Protein AF-A0A6I5NG01-F1 (afdb_monomer)

Sequence (160 aa):
MSFSQPYQAMIKQYRLVLTALRTPKLREQFIGLLSGSTEHAEGPWKELPWLSDGAVDDAAITANLELLKTLLGPYAVIAADTVKEMPANSDEREQLLRDICRRVFTAMPQSRDWLTEEELNSRLAMLVDDVATVRRYSVDLGLLRRSDDASRYQLGSSLS

Structure (mmCIF, N/CA/C/O backbone):
data_AF-A0A6I5NG01-F1
#
_entry.id   AF-A0A6I5NG01-F1
#
loop_
_atom_site.group_PDB
_atom_site.id
_atom_site.type_symbol
_atom_site.label_atom_id
_atom_site.label_alt_id
_atom_site.label_comp_id
_atom_site.label_asym_id
_atom_site.label_entity_id
_atom_site.label_seq_id
_atom_site.pdbx_PDB_ins_code
_atom_site.Cartn_x
_atom_site.Cartn_y
_atom_site.Cartn_z
_atom_site.occupancy
_atom_site.B_iso_or_equiv
_atom_site.auth_seq_id
_atom_site.auth_comp_id
_atom_site.auth_asym_id
_atom_site.auth_atom_id
_atom_site.pdbx_PDB_model_num
ATOM 1 N N . MET A 1 1 ? -4.246 -0.959 -2.278 1.00 54.53 1 MET A N 1
ATOM 2 C CA . MET A 1 1 ? -3.454 0.213 -1.846 1.00 54.53 1 MET A CA 1
ATOM 3 C C . MET A 1 1 ? -2.841 0.861 -3.068 1.00 54.53 1 MET A C 1
ATOM 5 O O . MET A 1 1 ? -2.255 0.162 -3.888 1.00 54.53 1 MET A O 1
ATOM 9 N N . SER A 1 2 ? -3.026 2.168 -3.199 1.00 65.44 2 SER A N 1
ATOM 10 C CA . SER A 1 2 ? -2.295 2.997 -4.152 1.00 65.44 2 SER A CA 1
ATOM 11 C C . SER A 1 2 ? -1.036 3.489 -3.442 1.00 65.44 2 SER A C 1
ATOM 13 O O . SER A 1 2 ? -1.104 3.844 -2.272 1.00 65.44 2 SER A O 1
ATOM 15 N N . PHE A 1 3 ? 0.118 3.451 -4.099 1.00 77.75 3 PHE A N 1
ATOM 16 C CA . PHE A 1 3 ? 1.288 4.192 -3.620 1.00 77.75 3 PHE A CA 1
ATOM 17 C C . PHE A 1 3 ? 1.314 5.559 -4.295 1.00 77.75 3 PHE A C 1
ATOM 19 O O . PHE A 1 3 ? 0.686 5.725 -5.345 1.00 77.75 3 PHE A O 1
ATOM 26 N N . SER A 1 4 ? 2.083 6.510 -3.764 1.00 80.38 4 SER A N 1
ATOM 27 C CA . SER A 1 4 ? 2.256 7.781 -4.467 1.00 80.38 4 SER A CA 1
ATOM 28 C C . SER A 1 4 ? 2.817 7.563 -5.886 1.00 80.38 4 SER A C 1
ATOM 30 O O . SER A 1 4 ? 3.484 6.560 -6.175 1.00 80.38 4 SER A O 1
ATOM 32 N N . GLN A 1 5 ? 2.518 8.496 -6.798 1.00 82.88 5 GLN A N 1
ATOM 33 C CA . GLN A 1 5 ? 2.877 8.403 -8.220 1.00 82.88 5 GLN A CA 1
ATOM 34 C C . GLN A 1 5 ? 4.303 7.891 -8.520 1.00 82.88 5 GLN A C 1
ATOM 36 O O . GLN A 1 5 ? 4.411 6.984 -9.352 1.00 82.88 5 GLN A O 1
ATOM 41 N N . PRO A 1 6 ? 5.383 8.380 -7.870 1.00 86.12 6 PRO A N 1
ATOM 42 C CA . PRO A 1 6 ? 6.735 7.892 -8.157 1.00 86.12 6 PRO A CA 1
ATOM 43 C C . PRO A 1 6 ? 6.910 6.392 -7.877 1.00 86.12 6 PRO A C 1
ATOM 45 O O . PRO A 1 6 ? 7.499 5.683 -8.693 1.00 86.12 6 PRO A O 1
ATOM 48 N N . TYR A 1 7 ? 6.341 5.867 -6.786 1.00 88.62 7 TYR A N 1
ATOM 49 C CA . TYR A 1 7 ? 6.419 4.434 -6.482 1.00 88.62 7 TYR A CA 1
ATOM 50 C C . TYR A 1 7 ? 5.609 3.600 -7.474 1.00 88.62 7 TYR A C 1
ATOM 52 O O . TYR A 1 7 ? 6.065 2.539 -7.891 1.00 88.62 7 TYR A O 1
ATOM 60 N N . GLN A 1 8 ? 4.431 4.070 -7.903 1.00 88.06 8 GLN A N 1
ATOM 61 C CA . GLN A 1 8 ? 3.647 3.350 -8.911 1.00 88.06 8 GLN A CA 1
ATOM 62 C C . GLN A 1 8 ? 4.358 3.273 -10.257 1.00 88.06 8 GLN A C 1
ATOM 64 O O . GLN A 1 8 ? 4.337 2.219 -10.894 1.00 88.06 8 GLN A O 1
ATOM 69 N N . ALA A 1 9 ? 4.951 4.382 -10.705 1.00 90.00 9 ALA A N 1
ATOM 70 C CA . ALA A 1 9 ? 5.703 4.426 -11.952 1.00 90.00 9 ALA A CA 1
ATOM 71 C C . ALA A 1 9 ? 6.873 3.436 -11.901 1.00 90.00 9 ALA A C 1
ATOM 73 O O . ALA A 1 9 ? 6.999 2.586 -12.783 1.00 90.00 9 ALA A O 1
ATOM 74 N N . MET A 1 10 ? 7.645 3.474 -1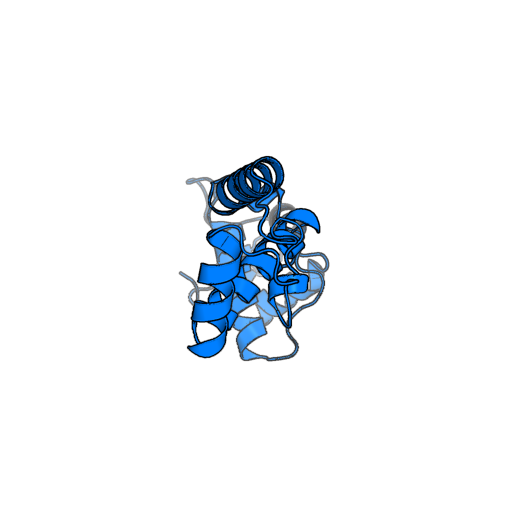0.814 1.00 93.12 10 MET A N 1
ATOM 75 C CA . MET A 1 10 ? 8.754 2.557 -10.565 1.00 93.12 10 MET A CA 1
ATOM 76 C C . MET A 1 10 ? 8.294 1.084 -10.547 1.00 93.12 10 MET A C 1
ATOM 78 O O . MET A 1 10 ? 8.838 0.259 -11.282 1.00 93.12 10 MET A O 1
ATOM 82 N N . ILE A 1 11 ? 7.234 0.739 -9.803 1.00 93.00 11 ILE A N 1
ATOM 83 C CA . ILE A 1 11 ? 6.710 -0.640 -9.743 1.00 93.00 11 ILE A CA 1
ATOM 84 C C . ILE A 1 11 ? 6.248 -1.116 -11.126 1.00 93.00 11 ILE A C 1
ATOM 86 O O . ILE A 1 11 ? 6.503 -2.261 -11.506 1.00 93.00 11 ILE A O 1
ATOM 90 N N . LYS A 1 12 ? 5.576 -0.254 -11.901 1.00 92.69 12 LYS A N 1
ATOM 91 C CA . LYS A 1 12 ? 5.125 -0.583 -13.262 1.00 92.69 12 LYS A CA 1
ATOM 92 C C . LYS A 1 12 ? 6.302 -0.901 -14.182 1.00 92.69 12 LYS A C 1
ATOM 94 O O . LYS A 1 12 ? 6.216 -1.894 -14.904 1.00 92.69 12 LYS A O 1
ATOM 99 N N . GLN A 1 13 ? 7.384 -0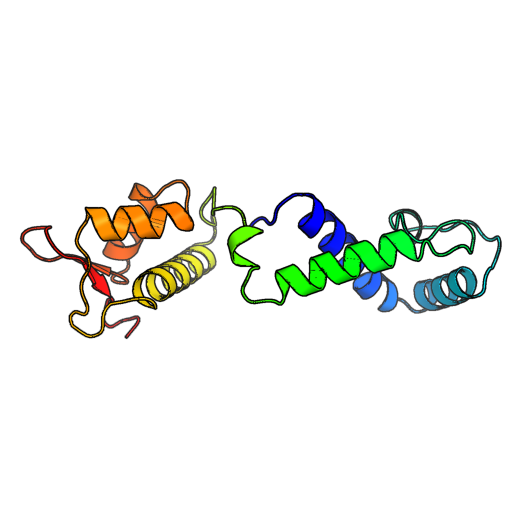.122 -14.121 1.00 93.12 13 GLN A N 1
ATOM 100 C CA . GLN A 1 13 ? 8.600 -0.365 -14.905 1.00 93.12 13 GLN A CA 1
ATOM 101 C C . GLN A 1 13 ? 9.206 -1.736 -14.581 1.00 93.12 13 GLN A C 1
ATOM 103 O O . GLN A 1 13 ? 9.416 -2.545 -15.481 1.00 93.12 13 GLN A O 1
ATOM 108 N N . TYR A 1 14 ? 9.409 -2.067 -13.304 1.00 93.75 14 TYR A N 1
ATOM 109 C CA . TYR A 1 14 ? 9.989 -3.367 -12.941 1.00 93.75 14 TYR A CA 1
ATOM 110 C C . TYR A 1 14 ? 9.055 -4.544 -13.226 1.00 93.75 14 TYR A C 1
ATOM 112 O O . TYR A 1 14 ? 9.508 -5.603 -13.662 1.00 93.75 14 TYR A O 1
ATOM 120 N N . ARG A 1 15 ? 7.737 -4.365 -13.074 1.00 95.31 15 ARG A N 1
ATOM 121 C CA . ARG A 1 15 ? 6.760 -5.372 -13.509 1.00 95.31 15 ARG A CA 1
ATOM 122 C C . ARG A 1 15 ? 6.853 -5.619 -15.014 1.00 95.31 15 ARG A C 1
ATOM 124 O O . ARG A 1 15 ? 6.750 -6.770 -15.441 1.00 95.31 15 ARG A O 1
ATOM 131 N N . LEU A 1 16 ? 7.040 -4.566 -15.810 1.00 94.69 16 LEU A N 1
ATOM 132 C CA . LEU A 1 16 ? 7.217 -4.666 -17.256 1.00 94.69 16 LEU A CA 1
ATOM 133 C C . LEU A 1 16 ? 8.481 -5.457 -17.603 1.00 94.69 16 LEU A C 1
ATOM 135 O O . LEU A 1 16 ? 8.385 -6.402 -18.381 1.00 94.69 16 LEU A O 1
ATOM 139 N N . VAL A 1 17 ? 9.614 -5.149 -16.958 1.00 94.12 17 VAL A N 1
ATOM 140 C CA . VAL A 1 17 ? 10.875 -5.898 -17.113 1.00 94.12 17 VAL A CA 1
ATOM 141 C C . VAL A 1 17 ? 10.658 -7.382 -16.820 1.00 94.12 17 VAL A C 1
ATOM 143 O O . VAL A 1 17 ? 10.907 -8.224 -17.679 1.00 94.12 17 VAL A O 1
ATOM 146 N N . LEU A 1 18 ? 10.120 -7.721 -15.643 1.00 96.19 18 LEU A N 1
ATOM 147 C CA . LEU A 1 18 ? 9.881 -9.114 -15.250 1.00 96.19 18 LEU A CA 1
ATOM 148 C C . LEU A 1 18 ? 8.929 -9.838 -16.212 1.00 96.19 18 LEU A C 1
ATOM 150 O O . LEU A 1 18 ? 9.112 -11.020 -16.497 1.00 96.19 18 LEU A O 1
ATOM 154 N N . THR A 1 19 ? 7.927 -9.133 -16.740 1.00 95.50 19 THR A N 1
ATOM 155 C CA . THR A 1 19 ? 6.988 -9.690 -17.722 1.00 95.50 19 THR A CA 1
ATOM 156 C C . THR A 1 19 ? 7.674 -9.950 -19.061 1.00 95.50 19 THR A C 1
ATOM 158 O O . THR A 1 19 ? 7.522 -11.033 -19.626 1.00 95.50 19 THR A O 1
ATOM 161 N N . ALA A 1 20 ? 8.458 -8.993 -19.555 1.00 93.38 20 ALA A N 1
ATOM 162 C CA . ALA A 1 20 ? 9.173 -9.096 -20.820 1.00 93.38 20 ALA A CA 1
ATOM 163 C C . ALA A 1 20 ? 10.225 -10.216 -20.793 1.00 93.38 20 ALA A C 1
ATOM 165 O O . ALA A 1 20 ? 10.311 -10.998 -21.740 1.00 93.38 20 ALA A O 1
ATOM 166 N N . LEU A 1 21 ? 10.935 -10.387 -19.671 1.00 94.69 21 LEU A N 1
ATOM 167 C CA . LEU A 1 21 ? 11.929 -11.451 -19.481 1.00 94.69 21 LEU A CA 1
ATOM 168 C C . LEU A 1 21 ? 11.350 -12.875 -19.566 1.00 94.69 21 LEU A C 1
ATOM 170 O O . LEU A 1 21 ? 12.106 -13.828 -19.755 1.00 94.69 21 LEU A O 1
ATOM 174 N N . ARG A 1 22 ? 10.024 -13.053 -19.486 1.00 96.06 22 ARG A N 1
ATOM 175 C CA . ARG A 1 22 ? 9.375 -14.356 -19.728 1.00 96.06 22 ARG A CA 1
ATOM 176 C C . ARG A 1 22 ? 9.385 -14.768 -21.204 1.00 96.06 22 ARG A C 1
ATOM 178 O O . ARG A 1 22 ? 9.165 -15.939 -21.499 1.00 96.06 22 ARG A O 1
ATOM 185 N N . THR A 1 23 ? 9.627 -13.834 -22.125 1.00 95.44 23 THR A N 1
ATOM 186 C CA . THR A 1 23 ? 9.598 -14.074 -23.575 1.00 95.44 23 THR A CA 1
ATOM 187 C C . THR A 1 23 ? 11.023 -14.173 -24.130 1.00 95.44 23 THR A C 1
ATOM 189 O O . THR A 1 23 ? 11.759 -13.190 -24.048 1.00 95.44 23 THR A O 1
ATOM 192 N N . PRO A 1 24 ? 11.434 -15.301 -24.750 1.00 94.62 24 PRO A N 1
ATOM 193 C CA . PRO A 1 24 ? 12.810 -15.499 -25.216 1.00 94.62 24 PRO A CA 1
ATOM 194 C C . PRO A 1 24 ? 13.344 -14.388 -26.127 1.00 94.62 24 PRO A C 1
ATOM 196 O O . PRO A 1 24 ? 14.395 -13.832 -25.829 1.00 94.62 24 PRO A O 1
ATOM 199 N N . LYS A 1 25 ? 12.572 -13.995 -27.150 1.00 92.44 25 LYS A N 1
ATOM 200 C CA . LYS A 1 25 ? 12.934 -12.920 -28.090 1.00 92.44 25 LYS A CA 1
ATOM 201 C C . LYS A 1 25 ? 13.209 -11.582 -27.391 1.00 92.44 25 LYS A C 1
ATOM 203 O O . LYS A 1 25 ? 14.127 -10.863 -27.761 1.00 92.44 25 LYS A O 1
ATOM 208 N N . LEU A 1 26 ? 12.424 -11.247 -26.364 1.00 92.06 26 LEU A N 1
ATOM 209 C CA . LEU A 1 26 ? 12.604 -9.997 -25.624 1.00 92.06 26 LEU A CA 1
ATOM 210 C C . LEU A 1 26 ? 13.861 -10.031 -24.745 1.00 92.06 26 LEU A C 1
ATOM 212 O O . LEU A 1 26 ? 14.476 -8.989 -24.550 1.00 92.06 26 LEU A O 1
ATOM 216 N N . ARG A 1 27 ? 14.284 -11.207 -24.257 1.00 93.25 27 ARG A N 1
ATOM 217 C CA . ARG A 1 27 ? 15.557 -11.346 -23.527 1.00 93.25 27 ARG A CA 1
ATOM 218 C C . ARG A 1 27 ? 16.760 -11.053 -24.418 1.00 93.25 27 ARG A C 1
ATOM 220 O O . ARG A 1 27 ? 17.669 -10.364 -23.978 1.00 93.25 27 ARG A O 1
ATOM 227 N N . GLU A 1 28 ? 16.754 -11.559 -25.649 1.00 90.69 28 GLU A N 1
ATOM 228 C CA . GLU A 1 28 ? 17.826 -11.309 -26.624 1.00 90.69 28 GLU A CA 1
ATOM 229 C C . GLU A 1 28 ? 17.940 -9.816 -26.944 1.00 90.69 28 GLU A C 1
ATOM 231 O O . GLU A 1 28 ? 19.030 -9.254 -26.870 1.00 90.69 28 GLU A O 1
ATOM 236 N N . GLN A 1 29 ? 16.801 -9.155 -27.184 1.00 89.19 29 GLN A N 1
ATOM 237 C CA . GLN A 1 29 ? 16.757 -7.701 -27.362 1.00 89.19 29 GLN A CA 1
ATOM 238 C C . GLN A 1 29 ? 17.300 -6.952 -26.138 1.00 89.19 29 GLN A C 1
ATOM 240 O O . GLN A 1 29 ? 18.089 -6.026 -26.286 1.00 89.19 29 GLN A O 1
ATOM 245 N N . PHE A 1 30 ? 16.925 -7.369 -24.925 1.00 90.50 30 PHE A N 1
ATOM 246 C CA . PHE A 1 30 ? 17.398 -6.732 -23.696 1.00 90.50 30 PHE A CA 1
ATOM 247 C C . PHE A 1 30 ? 18.916 -6.865 -23.511 1.00 90.50 30 PHE A C 1
ATOM 249 O O . PHE A 1 30 ? 19.570 -5.893 -23.150 1.00 90.50 30 PHE A O 1
ATOM 256 N N . ILE A 1 31 ? 19.493 -8.034 -23.815 1.00 90.38 31 ILE A N 1
ATOM 257 C CA . ILE A 1 31 ? 20.952 -8.233 -23.807 1.00 90.38 31 ILE A CA 1
ATOM 258 C C . ILE A 1 31 ? 21.624 -7.299 -24.817 1.00 90.38 31 ILE A C 1
ATOM 260 O O . ILE A 1 31 ? 22.629 -6.676 -24.480 1.00 90.38 31 ILE A O 1
ATOM 264 N N . GLY A 1 32 ? 21.065 -7.174 -26.025 1.00 88.38 32 GLY A N 1
ATOM 265 C CA . GLY A 1 32 ? 21.567 -6.257 -27.050 1.00 88.38 32 GLY A CA 1
ATOM 266 C C . GLY A 1 32 ? 21.588 -4.806 -26.567 1.00 88.38 32 GLY A C 1
ATOM 267 O O . GLY A 1 32 ? 22.626 -4.151 -26.646 1.00 88.38 32 GLY A O 1
ATOM 268 N N . LEU A 1 33 ? 20.479 -4.338 -25.988 1.00 87.94 33 LEU A N 1
ATOM 269 C CA . LEU A 1 33 ? 20.364 -2.989 -25.425 1.00 87.94 33 LEU A CA 1
ATOM 270 C C . LEU A 1 33 ? 21.373 -2.755 -24.290 1.00 87.94 33 LEU A C 1
ATOM 272 O O . LEU A 1 33 ? 22.096 -1.768 -24.312 1.00 87.94 33 LEU A O 1
ATOM 276 N N . LEU A 1 34 ? 21.494 -3.679 -23.332 1.00 88.12 34 LEU A N 1
ATOM 277 C CA . LEU A 1 34 ? 22.456 -3.547 -22.227 1.00 88.12 34 LEU A CA 1
ATOM 278 C C . LEU A 1 34 ? 23.922 -3.627 -22.675 1.00 88.12 34 LEU A C 1
ATOM 280 O O . LEU A 1 34 ? 24.804 -3.137 -21.976 1.00 88.12 34 LEU A O 1
ATOM 284 N N . SER A 1 35 ? 24.190 -4.246 -23.824 1.00 86.81 35 SER A N 1
ATOM 285 C CA . SER A 1 35 ? 25.537 -4.350 -24.395 1.00 86.81 35 SER A CA 1
ATOM 286 C C . SER A 1 35 ? 25.941 -3.111 -25.206 1.00 86.81 35 SER A C 1
ATOM 288 O O . SER A 1 35 ? 27.013 -3.113 -25.808 1.00 86.81 35 SER A O 1
ATOM 290 N N . GLY A 1 36 ? 25.103 -2.067 -25.244 1.00 79.75 36 GLY A N 1
ATOM 291 C CA . GLY A 1 36 ? 25.373 -0.835 -25.986 1.00 79.75 36 GLY A CA 1
ATOM 292 C C . GLY A 1 36 ? 25.031 -0.908 -27.475 1.00 79.75 36 GLY A C 1
ATOM 293 O O . GLY A 1 36 ? 25.599 -0.154 -28.264 1.00 79.75 36 GLY A O 1
ATOM 294 N N . SER A 1 37 ? 24.135 -1.815 -27.885 1.00 75.25 37 SER A N 1
ATOM 295 C CA . SER A 1 37 ? 23.602 -1.803 -29.252 1.00 75.25 37 SER A CA 1
ATOM 296 C C . SER A 1 37 ? 22.883 -0.480 -29.523 1.00 75.25 37 SER A C 1
ATOM 298 O O . SER A 1 37 ? 22.057 -0.051 -28.723 1.00 75.25 37 SER A O 1
ATOM 300 N N . THR A 1 38 ? 23.150 0.134 -30.677 1.00 64.94 38 THR A N 1
ATOM 301 C CA . THR A 1 38 ? 22.447 1.341 -31.149 1.00 64.94 38 THR A CA 1
ATOM 302 C C . THR A 1 38 ? 21.079 1.021 -31.762 1.00 64.94 38 THR A C 1
ATOM 304 O O . THR A 1 38 ? 20.467 1.876 -32.403 1.00 64.94 38 THR A O 1
ATOM 307 N N . GLU A 1 39 ? 20.622 -0.229 -31.662 1.00 71.19 39 GLU A N 1
ATOM 308 C CA . GLU A 1 39 ? 19.257 -0.590 -32.023 1.00 71.19 39 GLU A CA 1
ATOM 309 C C . GLU A 1 39 ? 18.279 0.110 -31.076 1.00 71.19 39 GLU A C 1
ATOM 311 O O . GLU A 1 39 ? 18.421 0.060 -29.854 1.00 71.19 39 GLU A O 1
ATOM 316 N N . HIS A 1 40 ? 17.275 0.766 -31.655 1.00 70.75 40 HIS A N 1
ATOM 317 C CA . HIS A 1 40 ? 16.264 1.470 -30.879 1.00 70.75 40 HIS A CA 1
ATOM 318 C C . HIS A 1 40 ? 15.459 0.473 -30.045 1.00 70.75 40 HIS A C 1
ATOM 320 O O . HIS A 1 40 ? 15.082 -0.606 -30.514 1.00 70.75 40 HIS A O 1
ATOM 326 N N . ALA A 1 41 ? 15.153 0.857 -28.808 1.00 77.56 41 ALA A N 1
ATOM 327 C CA . ALA A 1 41 ? 14.309 0.053 -27.942 1.00 77.56 41 ALA A CA 1
ATOM 328 C C . ALA A 1 41 ? 12.905 -0.097 -28.559 1.00 77.56 41 ALA A C 1
ATOM 330 O O . ALA A 1 41 ? 12.197 0.882 -28.791 1.00 77.56 41 ALA A O 1
ATOM 331 N N . GLU A 1 42 ? 12.477 -1.337 -28.797 1.00 81.06 42 GLU A N 1
ATOM 332 C CA . GLU A 1 42 ? 11.141 -1.650 -29.310 1.00 81.06 42 GLU A CA 1
ATOM 333 C C . GLU A 1 42 ? 10.243 -2.297 -28.246 1.00 81.06 42 GLU A C 1
ATOM 335 O O . GLU A 1 42 ? 10.690 -2.820 -27.221 1.00 81.06 42 GLU A O 1
ATOM 340 N N . GLY A 1 43 ? 8.934 -2.293 -28.513 1.00 87.00 43 GLY A N 1
ATOM 341 C CA . GLY A 1 43 ? 7.953 -3.005 -27.697 1.00 87.00 43 GLY A CA 1
ATOM 342 C C . GLY A 1 43 ? 7.933 -2.510 -26.244 1.00 87.00 43 GLY A C 1
ATOM 343 O O . GLY A 1 43 ? 7.732 -1.317 -26.041 1.00 87.00 43 GLY A O 1
ATOM 344 N N . PRO A 1 44 ? 8.090 -3.385 -25.232 1.00 88.56 44 PRO A N 1
ATOM 345 C CA . PRO A 1 44 ? 8.075 -2.977 -23.826 1.00 88.56 44 PRO A CA 1
ATOM 346 C C . PRO A 1 44 ? 9.323 -2.187 -23.410 1.00 88.56 44 PRO A C 1
ATOM 348 O O . PRO A 1 44 ? 9.270 -1.449 -22.433 1.00 88.56 44 PRO A O 1
ATOM 351 N N . TRP A 1 45 ? 10.442 -2.314 -24.126 1.00 90.44 45 TRP A N 1
ATOM 352 C CA . TRP A 1 45 ? 11.699 -1.679 -23.725 1.00 90.44 45 TRP A CA 1
ATOM 353 C C . TRP A 1 45 ? 11.676 -0.161 -23.915 1.00 90.44 45 TRP A C 1
ATOM 355 O O . TRP A 1 45 ? 12.278 0.550 -23.122 1.00 90.44 45 TRP A O 1
ATOM 365 N N . LYS A 1 46 ? 10.894 0.342 -24.880 1.00 88.88 46 LYS A N 1
ATOM 366 C CA . LYS A 1 46 ? 10.708 1.785 -25.121 1.00 88.88 46 LYS A CA 1
ATOM 367 C C . LYS A 1 46 ? 9.986 2.520 -23.982 1.00 88.88 46 LYS A C 1
ATOM 369 O O . LYS A 1 46 ? 10.032 3.739 -23.905 1.00 88.88 46 LYS A O 1
ATOM 374 N N . GLU A 1 47 ? 9.268 1.782 -23.134 1.00 89.25 47 GLU A N 1
ATOM 375 C CA . GLU A 1 47 ? 8.510 2.333 -22.003 1.00 89.25 47 GLU A CA 1
ATOM 376 C C . GLU A 1 47 ? 9.392 2.505 -20.752 1.00 89.25 47 GLU A C 1
ATOM 378 O O . GLU A 1 47 ? 8.910 2.934 -19.701 1.00 89.25 47 GLU A O 1
ATOM 383 N N . LEU A 1 48 ? 10.674 2.123 -20.827 1.00 91.44 48 LEU A N 1
ATOM 384 C CA . LEU A 1 48 ? 11.626 2.225 -19.728 1.00 91.44 48 LEU A CA 1
ATOM 385 C C . LEU A 1 48 ? 12.441 3.517 -19.867 1.00 91.44 48 LEU A C 1
ATOM 387 O O . LEU A 1 48 ? 13.349 3.576 -20.688 1.00 91.44 48 LEU A O 1
ATOM 391 N N . PRO A 1 49 ? 12.183 4.548 -19.045 1.00 88.38 49 PRO A N 1
ATOM 392 C CA . PRO A 1 49 ? 12.853 5.841 -19.189 1.00 88.38 49 PRO A CA 1
ATOM 393 C C . PRO A 1 49 ? 14.352 5.795 -18.865 1.00 88.38 49 PRO A C 1
ATOM 395 O O . PRO A 1 49 ? 15.081 6.690 -19.266 1.00 88.38 49 PRO A O 1
ATOM 398 N N . TRP A 1 50 ? 14.811 4.771 -18.139 1.00 92.12 50 TRP A N 1
ATOM 399 C CA . TRP A 1 50 ? 16.222 4.569 -17.802 1.00 92.12 50 TRP A CA 1
ATOM 400 C C . TRP A 1 50 ? 16.984 3.727 -18.837 1.00 92.12 50 TRP A C 1
ATOM 402 O O . TRP A 1 50 ? 18.174 3.483 -18.649 1.00 92.12 50 TRP A O 1
ATOM 412 N N . LEU A 1 51 ? 16.312 3.257 -19.895 1.00 88.88 51 LEU A N 1
ATOM 413 C CA . LEU A 1 51 ? 16.897 2.437 -20.955 1.00 88.88 51 LEU A CA 1
ATOM 414 C C . LEU A 1 51 ? 16.577 3.052 -22.320 1.00 88.88 51 LEU A C 1
ATOM 416 O O . LEU A 1 51 ? 15.457 2.934 -22.814 1.00 88.88 51 LEU A O 1
ATOM 420 N N . SER A 1 52 ? 17.567 3.670 -22.956 1.00 78.50 52 SER A N 1
ATOM 421 C CA . SER A 1 52 ? 17.397 4.318 -24.262 1.00 78.50 52 SER A CA 1
ATOM 422 C C . SER A 1 52 ? 18.624 4.113 -25.136 1.00 78.50 52 SER A C 1
ATOM 424 O O . SER A 1 52 ? 19.728 4.413 -24.695 1.00 78.50 52 SER A O 1
ATOM 426 N N . ASP A 1 53 ? 18.427 3.645 -26.371 1.00 72.50 53 ASP A N 1
ATOM 427 C CA . ASP A 1 53 ? 19.445 3.597 -27.435 1.00 72.50 53 ASP A CA 1
ATOM 428 C C . ASP A 1 53 ? 20.807 3.026 -26.994 1.00 72.50 53 ASP A C 1
ATOM 430 O O . ASP A 1 53 ? 21.870 3.570 -27.294 1.00 72.50 53 ASP A O 1
ATOM 434 N N . GLY A 1 54 ? 20.770 1.936 -26.223 1.00 69.44 54 GLY A N 1
ATOM 435 C CA . GLY A 1 54 ? 21.967 1.262 -25.714 1.00 69.44 54 GLY A CA 1
ATOM 436 C C . GLY A 1 54 ? 22.623 1.927 -24.497 1.00 69.44 54 GLY A C 1
ATOM 437 O O . GLY A 1 54 ? 23.600 1.402 -23.965 1.00 69.44 54 GLY A O 1
ATOM 438 N N . ALA A 1 55 ? 22.093 3.057 -24.029 1.00 81.44 55 ALA A N 1
ATOM 439 C CA . ALA A 1 55 ? 22.521 3.732 -22.814 1.00 81.44 55 ALA A CA 1
ATOM 440 C C . ALA A 1 55 ? 21.596 3.399 -21.636 1.00 81.44 55 ALA A C 1
ATOM 442 O O . ALA A 1 55 ? 20.369 3.325 -21.761 1.00 81.44 55 ALA A O 1
ATOM 443 N N . VAL A 1 56 ? 22.219 3.227 -20.472 1.00 89.06 56 VAL A N 1
ATOM 444 C CA . VAL A 1 56 ? 21.542 3.051 -19.191 1.00 89.06 56 VAL A CA 1
ATOM 445 C C . VAL A 1 56 ? 21.726 4.323 -18.373 1.00 89.06 56 VAL A C 1
ATOM 447 O O . VAL A 1 56 ? 22.848 4.782 -18.177 1.00 89.06 56 VAL A O 1
ATOM 450 N N . ASP A 1 57 ? 20.624 4.888 -17.891 1.00 91.56 57 ASP A N 1
ATOM 451 C CA . ASP A 1 57 ? 20.658 6.007 -16.951 1.00 91.56 57 ASP A CA 1
ATOM 452 C C . ASP A 1 57 ? 20.868 5.479 -15.521 1.00 91.56 57 ASP A C 1
ATOM 454 O O . ASP A 1 57 ? 19.923 5.117 -14.809 1.00 91.56 57 ASP A O 1
ATOM 458 N N . ASP A 1 58 ? 22.133 5.437 -15.095 1.00 90.81 58 ASP A N 1
ATOM 459 C CA . ASP A 1 58 ? 22.532 5.008 -13.750 1.00 90.81 58 ASP A CA 1
ATOM 460 C C . ASP A 1 58 ? 21.882 5.851 -12.640 1.00 90.81 58 ASP A C 1
ATOM 462 O O . ASP A 1 58 ? 21.572 5.337 -11.557 1.00 90.81 58 ASP A O 1
ATOM 466 N N . ALA A 1 59 ? 21.643 7.143 -12.888 1.00 92.25 59 ALA A N 1
ATOM 467 C CA . ALA A 1 59 ? 21.023 8.029 -11.911 1.00 92.25 59 ALA A CA 1
ATOM 468 C C . ALA A 1 59 ? 19.542 7.673 -11.721 1.00 92.25 59 ALA A C 1
ATOM 470 O O . ALA A 1 59 ? 19.071 7.584 -10.582 1.00 92.25 59 ALA A O 1
ATOM 471 N N . ALA A 1 60 ? 18.823 7.389 -12.809 1.00 92.38 60 ALA A N 1
ATOM 472 C CA . ALA A 1 60 ? 17.439 6.929 -12.750 1.00 92.38 60 ALA A CA 1
ATOM 473 C C . ALA A 1 60 ? 17.307 5.555 -12.069 1.00 92.38 60 ALA A C 1
ATOM 475 O O . ALA A 1 60 ? 16.408 5.361 -11.244 1.00 92.38 60 ALA A O 1
ATOM 476 N N . ILE A 1 61 ? 18.219 4.612 -12.340 1.00 92.88 61 ILE A N 1
ATOM 477 C CA . ILE A 1 61 ? 18.249 3.317 -11.637 1.00 92.88 61 ILE A CA 1
ATOM 478 C C . ILE A 1 61 ? 18.500 3.519 -10.142 1.00 92.88 61 ILE A C 1
ATOM 480 O O . ILE A 1 61 ? 17.781 2.951 -9.317 1.00 92.88 61 ILE A O 1
ATOM 484 N N . THR A 1 62 ? 19.472 4.356 -9.778 1.00 95.31 62 THR A N 1
ATOM 485 C CA . THR A 1 62 ? 19.787 4.659 -8.374 1.00 95.31 62 THR A CA 1
ATOM 486 C C . THR A 1 62 ? 18.582 5.266 -7.653 1.00 95.31 62 THR A C 1
ATOM 488 O O . THR A 1 62 ? 18.240 4.839 -6.548 1.00 95.31 62 THR A O 1
ATOM 491 N N . ALA A 1 63 ? 17.872 6.199 -8.292 1.00 93.25 63 ALA A N 1
ATOM 492 C CA . ALA A 1 63 ? 16.642 6.769 -7.748 1.00 93.25 63 ALA A CA 1
ATOM 493 C C . ALA A 1 63 ? 15.554 5.700 -7.543 1.00 93.25 63 ALA A C 1
ATOM 495 O O . ALA A 1 63 ? 14.931 5.635 -6.481 1.00 93.25 63 ALA A O 1
ATOM 496 N N . ASN A 1 64 ? 15.361 4.809 -8.520 1.00 94.06 64 ASN A N 1
ATOM 497 C CA . ASN A 1 64 ? 14.415 3.701 -8.407 1.00 94.06 64 ASN A CA 1
ATOM 498 C C . ASN A 1 64 ? 14.773 2.729 -7.265 1.00 94.06 64 ASN A C 1
ATOM 500 O O . ASN A 1 64 ? 13.871 2.225 -6.592 1.00 94.06 64 ASN A O 1
ATOM 504 N N . LEU A 1 65 ? 16.062 2.464 -7.029 1.00 94.00 65 LEU A N 1
ATOM 505 C CA . LEU A 1 65 ? 16.523 1.622 -5.920 1.00 94.00 65 LEU A CA 1
ATOM 506 C C . LEU A 1 65 ? 16.203 2.243 -4.554 1.00 94.00 65 LEU A C 1
ATOM 508 O O . LEU A 1 65 ? 15.725 1.534 -3.668 1.00 94.00 65 LEU A O 1
ATOM 512 N N . GLU A 1 66 ? 16.386 3.552 -4.376 1.00 92.94 66 GLU A N 1
ATOM 513 C CA . GLU A 1 66 ? 16.020 4.226 -3.119 1.00 92.94 66 GLU A CA 1
ATOM 514 C C . GLU A 1 66 ? 14.497 4.252 -2.889 1.00 92.94 66 GLU A C 1
ATOM 516 O O . GLU A 1 66 ? 14.032 4.090 -1.753 1.00 92.94 66 GLU A O 1
ATOM 521 N N . LEU A 1 67 ? 13.695 4.346 -3.957 1.00 92.00 67 LEU A N 1
ATOM 522 C CA . LEU A 1 67 ? 12.241 4.170 -3.860 1.00 92.00 67 LEU A CA 1
ATOM 523 C C . LEU A 1 67 ? 11.875 2.740 -3.429 1.00 92.00 67 LEU A C 1
ATOM 525 O O . LEU A 1 67 ? 11.074 2.560 -2.511 1.00 92.00 67 LEU A O 1
ATOM 529 N N . LEU A 1 68 ? 12.479 1.713 -4.036 1.00 92.12 68 LEU A N 1
ATOM 530 C CA . LEU A 1 68 ? 12.258 0.315 -3.638 1.00 92.12 68 LEU A CA 1
ATOM 531 C C . LEU A 1 68 ? 12.650 0.071 -2.183 1.00 92.12 68 LEU A C 1
ATOM 533 O O . LEU A 1 68 ? 11.903 -0.557 -1.440 1.00 92.12 68 LEU A O 1
ATOM 537 N N . LYS A 1 69 ? 13.793 0.599 -1.755 1.00 91.75 69 LYS A N 1
ATOM 538 C CA . LYS A 1 69 ? 14.284 0.484 -0.380 1.00 91.75 69 L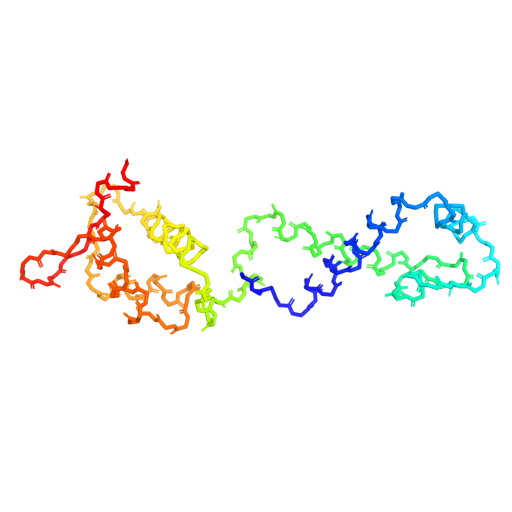YS A CA 1
ATOM 539 C C . LYS A 1 69 ? 13.333 1.129 0.623 1.00 91.75 69 LYS A C 1
ATOM 541 O O . LYS A 1 69 ? 13.080 0.546 1.673 1.00 91.75 69 LYS A O 1
ATOM 546 N N . THR A 1 70 ? 12.766 2.288 0.292 1.00 90.19 70 THR A N 1
ATOM 547 C CA . THR A 1 70 ? 11.724 2.918 1.116 1.00 90.19 70 THR A CA 1
ATOM 548 C C . THR A 1 70 ? 10.486 2.028 1.222 1.00 90.19 70 THR A C 1
ATOM 550 O O . THR A 1 70 ? 9.977 1.811 2.320 1.00 90.19 70 THR A O 1
ATOM 553 N N . LEU A 1 71 ? 10.028 1.476 0.095 1.00 89.75 71 LEU A N 1
ATOM 554 C CA . LEU A 1 71 ? 8.817 0.655 0.019 1.00 89.75 71 LEU A CA 1
ATOM 555 C C . LEU A 1 71 ? 8.965 -0.722 0.686 1.00 89.75 71 LEU A C 1
ATOM 557 O O . LEU A 1 71 ? 7.998 -1.252 1.221 1.00 89.75 71 LEU A O 1
ATOM 561 N N . LEU A 1 72 ? 10.166 -1.297 0.672 1.00 89.69 72 LEU A N 1
ATOM 562 C CA . LEU A 1 72 ? 10.495 -2.540 1.377 1.00 89.69 72 LEU A CA 1
ATOM 563 C C . LEU A 1 72 ? 10.866 -2.302 2.850 1.00 89.69 72 LEU A C 1
ATOM 565 O O . LEU A 1 72 ? 11.015 -3.254 3.614 1.00 89.69 72 LEU A O 1
ATOM 569 N N . GLY A 1 73 ? 11.041 -1.041 3.244 1.00 87.56 73 GLY A N 1
ATOM 570 C CA . GLY A 1 73 ? 11.418 -0.636 4.588 1.00 87.56 73 GLY A CA 1
ATOM 571 C C . GLY A 1 73 ? 10.224 -0.349 5.508 1.00 87.56 73 GLY A C 1
ATOM 572 O O . GLY A 1 73 ? 9.066 -0.333 5.087 1.00 87.56 73 GLY A O 1
ATOM 573 N N . PRO A 1 74 ? 10.494 -0.038 6.789 1.00 83.25 74 PRO A N 1
ATOM 574 C CA . PRO A 1 74 ? 9.453 0.267 7.776 1.00 83.25 74 PRO A CA 1
ATOM 575 C C . PRO A 1 74 ? 8.681 1.562 7.469 1.00 83.25 74 PRO A C 1
ATOM 577 O O . PRO A 1 74 ? 7.583 1.768 7.984 1.00 83.25 74 PRO A O 1
ATOM 580 N N . TYR A 1 75 ? 9.236 2.433 6.623 1.00 83.25 75 TYR A N 1
ATOM 581 C CA . TYR A 1 75 ? 8.649 3.722 6.254 1.00 83.25 75 TYR A CA 1
ATOM 582 C C . TYR A 1 75 ? 7.688 3.646 5.063 1.00 83.25 75 TYR A C 1
ATOM 584 O O . TYR A 1 75 ? 7.130 4.670 4.673 1.00 83.25 75 TYR A O 1
ATOM 592 N N . ALA A 1 76 ? 7.428 2.451 4.522 1.00 85.12 76 ALA A N 1
ATOM 593 C CA . ALA A 1 76 ? 6.482 2.249 3.425 1.00 85.12 76 ALA A CA 1
ATOM 594 C C . ALA A 1 76 ? 5.082 2.815 3.723 1.00 85.12 76 ALA A C 1
ATOM 596 O O . ALA A 1 76 ? 4.398 3.283 2.817 1.00 85.12 76 ALA A O 1
ATOM 597 N N . VAL A 1 77 ? 4.683 2.840 5.002 1.00 80.69 77 VAL A N 1
ATOM 598 C CA . VAL A 1 77 ? 3.405 3.418 5.452 1.00 80.69 77 VAL A CA 1
ATOM 599 C C . VAL A 1 77 ? 3.267 4.908 5.122 1.00 80.69 77 VAL A C 1
ATOM 601 O O . VAL A 1 77 ? 2.159 5.377 4.917 1.00 80.69 77 VAL A O 1
ATOM 604 N N . ILE A 1 78 ? 4.377 5.645 5.035 1.00 81.94 78 ILE A N 1
ATOM 605 C CA . ILE A 1 78 ? 4.386 7.080 4.709 1.00 81.94 78 ILE A CA 1
ATOM 606 C C . ILE A 1 78 ? 4.198 7.291 3.198 1.00 81.94 78 ILE A C 1
ATOM 608 O O . ILE A 1 78 ? 3.703 8.324 2.761 1.00 81.94 78 ILE A O 1
ATOM 612 N N . ALA A 1 79 ? 4.605 6.308 2.394 1.00 81.00 79 ALA A N 1
ATOM 613 C CA . ALA A 1 79 ? 4.531 6.340 0.937 1.00 81.00 79 ALA A CA 1
ATOM 614 C C . ALA A 1 79 ? 3.209 5.791 0.369 1.00 81.00 79 ALA A C 1
ATOM 616 O O . ALA A 1 79 ? 2.953 5.923 -0.834 1.00 81.00 79 ALA A O 1
ATOM 617 N N . ALA A 1 80 ? 2.408 5.129 1.205 1.00 83.00 80 ALA A N 1
ATOM 618 C CA . ALA A 1 80 ? 1.134 4.540 0.827 1.00 83.00 80 ALA A CA 1
ATOM 619 C C . ALA A 1 80 ? -0.001 5.565 0.948 1.00 83.00 80 ALA A C 1
ATOM 621 O O . ALA A 1 80 ? -0.090 6.288 1.937 1.00 83.00 80 ALA A O 1
ATOM 622 N N . ASP A 1 81 ? -0.891 5.582 -0.042 1.00 84.00 81 ASP A N 1
ATOM 623 C CA . ASP A 1 81 ? -2.165 6.286 0.062 1.00 84.00 81 ASP A CA 1
ATOM 624 C C . ASP A 1 81 ? -3.164 5.456 0.880 1.00 84.00 81 ASP A C 1
ATOM 626 O O . ASP A 1 81 ? -3.085 4.220 0.951 1.00 84.00 81 ASP A O 1
ATOM 630 N N . THR A 1 82 ? -4.171 6.136 1.421 1.00 88.19 82 THR A N 1
ATOM 631 C CA . THR A 1 82 ? -5.361 5.505 1.988 1.00 88.19 82 THR A CA 1
ATOM 632 C C . THR A 1 82 ? -6.140 4.718 0.929 1.00 88.19 82 THR A C 1
ATOM 634 O O . THR A 1 82 ? -6.089 4.969 -0.282 1.00 88.19 82 THR A O 1
ATOM 637 N N . VAL A 1 83 ? -6.886 3.714 1.385 1.00 88.12 83 VAL A N 1
ATOM 638 C CA . VAL A 1 83 ? -7.856 2.999 0.557 1.00 88.12 83 VAL A CA 1
ATOM 639 C C . VAL A 1 83 ? -9.044 3.922 0.304 1.00 88.12 83 VAL A C 1
ATOM 641 O O . VAL A 1 83 ? -9.817 4.219 1.216 1.00 88.12 83 VAL A O 1
ATOM 644 N N . LYS A 1 84 ? -9.183 4.345 -0.953 1.00 87.44 84 LYS A N 1
ATOM 645 C CA . LYS A 1 84 ? -10.253 5.249 -1.398 1.00 87.44 84 LYS A CA 1
ATOM 646 C C . LYS A 1 84 ? -11.575 4.532 -1.642 1.00 87.44 84 LYS A C 1
ATOM 648 O O . LYS A 1 84 ? -12.635 5.039 -1.304 1.00 87.44 84 LYS A O 1
ATOM 653 N N . GLU A 1 85 ? -11.503 3.340 -2.227 1.00 87.75 85 GLU A N 1
ATOM 654 C CA . GLU A 1 85 ? -12.669 2.556 -2.625 1.00 87.75 85 GLU A CA 1
ATOM 655 C C . GLU A 1 85 ? -12.513 1.112 -2.156 1.00 87.75 85 GLU A C 1
ATOM 657 O O . GLU A 1 85 ? -11.434 0.518 -2.252 1.00 87.75 85 GLU A O 1
ATOM 662 N N . MET A 1 86 ? -13.605 0.542 -1.647 1.00 86.56 86 MET A N 1
ATOM 663 C CA . MET A 1 86 ? -13.641 -0.867 -1.271 1.00 86.56 86 MET A CA 1
ATOM 664 C C . MET A 1 86 ? -13.781 -1.745 -2.522 1.00 86.56 86 MET A C 1
ATOM 666 O O . MET A 1 86 ? -14.534 -1.381 -3.429 1.00 86.56 86 MET A O 1
ATOM 670 N N . PRO A 1 87 ? -13.137 -2.925 -2.566 1.00 89.00 87 PRO A N 1
ATOM 671 C CA . PRO A 1 87 ? -13.307 -3.865 -3.665 1.00 89.00 87 PRO A CA 1
ATOM 672 C C . PRO A 1 87 ? -14.780 -4.216 -3.907 1.00 89.00 87 PRO A C 1
ATOM 674 O O . PRO A 1 87 ? -15.560 -4.407 -2.966 1.00 89.00 87 PRO A O 1
ATOM 677 N N . ALA A 1 88 ? -15.159 -4.325 -5.182 1.00 89.56 88 ALA A N 1
ATOM 678 C CA . ALA A 1 88 ? -16.499 -4.763 -5.572 1.00 89.56 88 ALA A CA 1
ATOM 679 C C . ALA A 1 88 ? -16.714 -6.260 -5.289 1.00 89.56 88 ALA A C 1
ATOM 681 O O . ALA A 1 88 ? -17.823 -6.680 -4.959 1.00 89.56 88 ALA A O 1
ATOM 682 N N . ASN A 1 89 ? -15.646 -7.057 -5.399 1.00 93.94 89 ASN A N 1
ATOM 683 C CA . ASN A 1 89 ? -15.652 -8.474 -5.065 1.00 93.94 89 ASN A CA 1
ATOM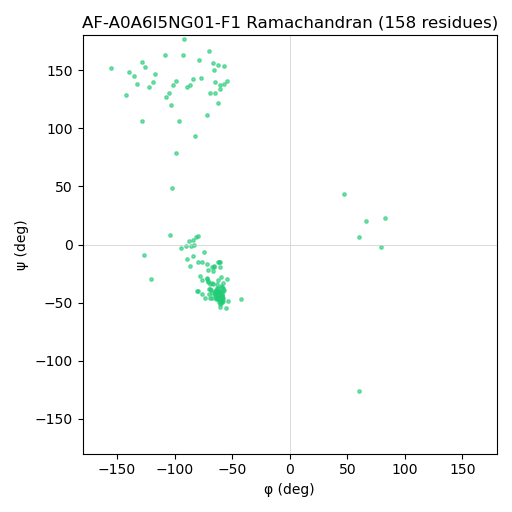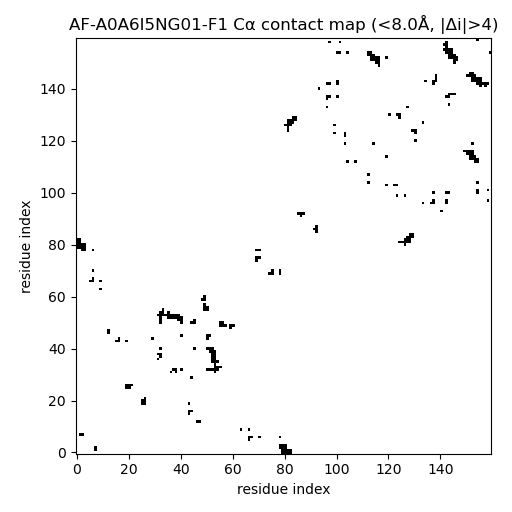 684 C C . ASN A 1 89 ? -15.802 -8.666 -3.544 1.00 93.94 89 ASN A C 1
ATOM 686 O O . ASN A 1 89 ? -15.085 -8.041 -2.762 1.00 93.94 89 ASN A O 1
ATOM 690 N N . SER A 1 90 ? -16.738 -9.526 -3.128 1.00 90.75 90 SER A N 1
ATOM 691 C CA . SER A 1 90 ? -17.050 -9.768 -1.713 1.00 90.75 90 SER A CA 1
ATOM 692 C C . SER A 1 90 ? -15.872 -10.324 -0.925 1.00 90.75 90 SER A C 1
ATOM 694 O O . SER A 1 90 ? -15.630 -9.865 0.189 1.00 90.75 90 SER A O 1
ATOM 696 N N . ASP A 1 91 ? -15.139 -11.263 -1.511 1.00 91.44 91 ASP A N 1
ATOM 697 C CA . ASP A 1 91 ? -14.085 -12.019 -0.840 1.00 91.44 91 ASP A CA 1
ATOM 698 C C . ASP A 1 91 ? -12.837 -11.146 -0.688 1.00 91.44 91 ASP A C 1
ATOM 700 O O . ASP A 1 91 ? -12.236 -11.076 0.382 1.00 91.44 91 ASP A O 1
ATOM 704 N N . GLU A 1 92 ? -12.495 -10.390 -1.737 1.00 92.06 92 GLU A N 1
ATOM 705 C CA . GLU A 1 92 ? -11.414 -9.402 -1.696 1.00 92.06 92 GLU A CA 1
ATOM 706 C C . GLU A 1 92 ? -11.718 -8.286 -0.688 1.00 92.06 92 GLU A C 1
ATOM 708 O O . GLU A 1 92 ? -10.847 -7.870 0.079 1.00 92.06 92 GLU A O 1
ATOM 713 N N . ARG A 1 93 ? -12.974 -7.823 -0.643 1.00 93.50 93 ARG A N 1
ATOM 714 C CA . ARG A 1 93 ? -13.424 -6.822 0.327 1.00 93.50 93 ARG A CA 1
ATOM 715 C C . ARG A 1 93 ? -13.341 -7.344 1.755 1.00 93.50 93 ARG A C 1
ATOM 717 O O . ARG A 1 93 ? -12.858 -6.622 2.623 1.00 93.50 93 ARG A O 1
ATOM 724 N N . GLU A 1 94 ? -13.810 -8.562 2.010 1.00 93.69 94 GLU A N 1
ATOM 725 C CA . GLU A 1 94 ? -13.720 -9.178 3.333 1.00 93.69 94 GLU A CA 1
ATOM 726 C C . GLU A 1 94 ? -12.259 -9.325 3.764 1.00 93.69 94 GLU A C 1
ATOM 728 O O . GLU A 1 94 ? -11.905 -8.914 4.869 1.00 93.69 94 GLU A O 1
ATOM 733 N N . GLN A 1 95 ? -11.398 -9.842 2.887 1.00 93.31 95 GLN A N 1
ATOM 734 C CA . GLN A 1 95 ? -9.974 -9.996 3.172 1.00 93.31 95 GLN A CA 1
ATOM 735 C C . GLN A 1 95 ? -9.318 -8.651 3.511 1.00 93.31 95 GLN A C 1
ATOM 737 O O . GLN A 1 95 ? -8.608 -8.541 4.511 1.00 93.31 95 GLN A O 1
ATOM 742 N N . LEU A 1 96 ? -9.622 -7.601 2.745 1.00 93.38 96 LEU A N 1
ATOM 743 C CA . LEU A 1 96 ? -9.127 -6.257 3.026 1.00 93.38 96 LEU A CA 1
ATOM 744 C C . LEU A 1 96 ? -9.598 -5.742 4.396 1.00 93.38 96 LEU A C 1
ATOM 746 O O . LEU A 1 96 ? -8.793 -5.210 5.160 1.00 93.38 96 LEU A O 1
ATOM 750 N N . LEU A 1 97 ? -10.879 -5.919 4.735 1.00 94.94 97 LEU A N 1
ATOM 751 C CA . LEU A 1 97 ? -11.422 -5.520 6.040 1.00 94.94 97 LEU A CA 1
ATOM 752 C C . LEU A 1 97 ? -10.743 -6.274 7.191 1.00 94.94 97 LEU A C 1
ATOM 754 O O . LEU A 1 97 ? -10.427 -5.666 8.215 1.00 94.94 97 LEU A O 1
ATOM 758 N N . ARG A 1 98 ? -10.462 -7.572 7.019 1.00 95.06 98 ARG A N 1
ATOM 759 C CA . ARG A 1 98 ? -9.721 -8.386 7.998 1.00 95.06 98 ARG A CA 1
ATOM 760 C C . ARG A 1 98 ? -8.333 -7.812 8.259 1.00 95.06 98 ARG A C 1
ATOM 762 O O . ARG A 1 98 ? -7.946 -7.646 9.418 1.00 95.06 98 ARG A O 1
ATOM 769 N N . ASP A 1 99 ? -7.605 -7.472 7.202 1.00 93.62 99 ASP A N 1
ATOM 770 C CA . ASP A 1 99 ? -6.244 -6.947 7.314 1.00 93.62 99 ASP A CA 1
ATOM 771 C C . ASP A 1 99 ? -6.218 -5.538 7.923 1.00 93.62 99 ASP A C 1
ATOM 773 O O . ASP A 1 99 ? -5.379 -5.256 8.785 1.00 93.62 99 ASP A O 1
ATOM 777 N N . ILE A 1 100 ? -7.192 -4.686 7.582 1.00 93.88 100 ILE A N 1
ATOM 778 C CA . ILE A 1 100 ? -7.386 -3.374 8.220 1.00 93.88 100 ILE A CA 1
ATOM 779 C C . ILE A 1 100 ? -7.648 -3.539 9.722 1.00 93.88 100 ILE A C 1
ATOM 781 O O . ILE A 1 100 ? -6.960 -2.915 10.533 1.00 93.88 100 ILE A O 1
ATOM 785 N N . CYS A 1 101 ? -8.597 -4.394 10.116 1.00 94.00 101 CYS A N 1
ATOM 786 C CA . CYS A 1 101 ? -8.927 -4.620 11.525 1.00 94.00 101 CYS A CA 1
ATOM 787 C C . CYS A 1 101 ? -7.713 -5.117 12.320 1.00 94.00 101 CYS A C 1
ATOM 789 O O . CYS A 1 101 ? -7.401 -4.555 13.370 1.00 94.00 101 CYS A O 1
ATOM 791 N N . ARG A 1 102 ? -6.968 -6.103 11.806 1.00 92.69 102 ARG A N 1
ATOM 792 C CA . ARG A 1 102 ? -5.726 -6.567 12.449 1.00 92.69 102 ARG A CA 1
ATOM 793 C C . ARG A 1 102 ? -4.723 -5.432 12.614 1.00 92.69 102 ARG A C 1
ATOM 795 O O . ARG A 1 102 ? -4.166 -5.250 13.698 1.00 92.69 102 ARG A O 1
ATOM 802 N N . ARG A 1 103 ? -4.513 -4.635 11.562 1.00 91.38 103 ARG A N 1
ATOM 803 C CA . ARG A 1 103 ? -3.549 -3.530 11.573 1.00 91.38 103 ARG A CA 1
ATOM 804 C C . ARG A 1 103 ? -3.896 -2.476 12.622 1.00 91.38 103 ARG A C 1
ATOM 806 O O . ARG A 1 103 ? -3.010 -2.072 13.375 1.00 91.38 103 ARG A O 1
ATOM 813 N N . VAL A 1 104 ? -5.165 -2.076 12.706 1.00 92.69 104 VAL A N 1
ATOM 814 C CA . VAL A 1 104 ? -5.666 -1.089 13.680 1.00 92.69 104 VAL A CA 1
ATOM 815 C C . VAL A 1 104 ? -5.388 -1.522 15.122 1.00 92.69 104 VAL A C 1
ATOM 817 O O . VAL A 1 104 ? -5.033 -0.688 15.958 1.00 92.69 104 VAL A O 1
ATOM 820 N N . PHE A 1 105 ? -5.489 -2.819 15.412 1.00 92.06 105 PHE A N 1
ATOM 821 C CA . PHE A 1 105 ? -5.301 -3.372 16.754 1.00 92.06 105 PHE A CA 1
ATOM 822 C C . PHE A 1 105 ? -3.872 -3.881 17.034 1.00 92.06 105 PHE A C 1
ATOM 824 O O . PHE A 1 105 ? -3.571 -4.252 18.162 1.00 92.06 105 PHE A O 1
ATOM 831 N N . THR A 1 106 ? -2.950 -3.844 16.062 1.00 87.88 106 THR A N 1
ATOM 832 C CA . THR A 1 106 ? -1.564 -4.328 16.255 1.00 87.88 106 THR A CA 1
ATOM 833 C C . THR A 1 106 ? -0.769 -3.470 17.253 1.00 87.88 106 THR A C 1
ATOM 835 O O . THR A 1 106 ? 0.062 -3.985 17.991 1.00 87.88 106 THR A O 1
ATOM 838 N N . ALA A 1 107 ? -1.015 -2.156 17.297 1.00 74.88 107 ALA A N 1
ATOM 839 C CA . ALA A 1 107 ? -0.309 -1.210 18.173 1.00 74.88 107 ALA A CA 1
ATOM 840 C C . ALA A 1 107 ? -1.158 -0.821 19.399 1.00 74.88 107 ALA A C 1
ATOM 842 O O . ALA A 1 107 ? -1.392 0.362 19.676 1.00 74.88 107 ALA A O 1
ATOM 843 N N . MET A 1 108 ? -1.726 -1.812 20.084 1.00 84.50 108 MET A N 1
ATOM 844 C CA . MET A 1 108 ? -2.514 -1.583 21.297 1.00 84.50 108 MET A CA 1
ATOM 845 C C . MET A 1 108 ? -1.623 -1.474 22.541 1.00 84.50 108 MET A C 1
ATOM 847 O O . MET A 1 108 ? -0.640 -2.207 22.654 1.00 84.50 108 MET A O 1
ATOM 851 N N . PRO A 1 109 ? -1.950 -0.580 23.495 1.00 75.50 109 PRO A N 1
ATOM 852 C CA . PRO A 1 109 ? -1.335 -0.610 24.816 1.00 75.50 109 PRO A CA 1
ATOM 853 C C . PRO A 1 109 ? -1.566 -1.975 25.474 1.00 75.50 109 PRO A C 1
ATOM 855 O O . PRO A 1 109 ? -2.683 -2.481 25.445 1.00 75.50 109 PRO A O 1
ATOM 858 N N . GLN A 1 110 ? -0.553 -2.537 26.139 1.00 74.75 110 GLN A N 1
ATOM 859 C CA . GLN A 1 110 ? -0.669 -3.843 26.817 1.00 74.75 110 GLN A CA 1
ATOM 860 C C . GLN A 1 110 ? -1.740 -3.878 27.923 1.00 74.75 110 GLN A C 1
ATOM 862 O O . GLN A 1 110 ? -2.123 -4.948 28.381 1.00 74.75 110 GLN A O 1
ATOM 867 N N . SER A 1 111 ? -2.222 -2.714 28.366 1.00 80.44 111 SER A N 1
ATOM 868 C CA . SER A 1 111 ? -3.210 -2.580 29.434 1.00 80.44 111 SER A CA 1
ATOM 869 C C . SER A 1 111 ? -4.659 -2.828 29.003 1.00 80.44 111 SER A C 1
ATOM 871 O O . SER A 1 111 ? -5.510 -2.984 29.877 1.00 80.44 111 SER A O 1
ATOM 873 N N . ARG A 1 112 ? -4.974 -2.840 27.698 1.00 88.31 112 ARG A N 1
ATOM 874 C CA . ARG A 1 112 ? -6.339 -3.096 27.206 1.00 88.31 112 ARG A CA 1
ATOM 875 C C . ARG A 1 112 ? -6.370 -3.646 25.784 1.00 88.31 112 ARG A C 1
ATOM 877 O O . ARG A 1 112 ? -5.540 -3.304 24.949 1.00 88.31 112 ARG A O 1
ATOM 884 N N . ASP A 1 113 ? -7.409 -4.419 25.499 1.00 89.19 113 ASP A N 1
ATOM 885 C CA . ASP A 1 113 ? -7.692 -5.036 24.199 1.00 89.19 113 ASP A CA 1
ATOM 886 C C . ASP A 1 113 ? -8.813 -4.326 23.413 1.00 89.19 113 ASP A C 1
ATOM 888 O O . ASP A 1 113 ? -9.266 -4.818 22.378 1.00 89.19 113 ASP A O 1
ATOM 892 N N . TRP A 1 114 ? -9.267 -3.164 23.894 1.00 92.81 114 TRP A N 1
ATOM 893 C CA . TRP A 1 114 ? -10.386 -2.412 23.330 1.00 92.81 114 TRP A CA 1
ATOM 894 C C . TRP A 1 114 ? -10.018 -0.965 22.992 1.00 92.81 114 TRP A C 1
ATOM 896 O O . TRP A 1 114 ? -9.155 -0.356 23.628 1.00 92.81 114 TRP A O 1
ATOM 906 N N . LEU A 1 115 ? -10.725 -0.406 22.012 1.00 93.38 115 LEU A N 1
ATOM 907 C CA . LEU A 1 115 ? -10.629 0.984 21.561 1.00 93.38 115 LEU A CA 1
ATOM 908 C C . LEU A 1 115 ? -11.951 1.715 21.787 1.00 93.38 115 LEU A C 1
ATOM 910 O O . LEU A 1 115 ? -13.017 1.111 21.654 1.00 93.38 115 LEU A O 1
ATOM 914 N N . THR A 1 116 ? -11.900 3.011 22.096 1.00 93.25 116 THR A N 1
ATOM 915 C CA . THR A 1 116 ? -13.095 3.864 21.998 1.00 93.25 116 THR A CA 1
ATOM 916 C C . THR A 1 116 ? -13.471 4.093 20.534 1.00 93.25 116 THR A C 1
ATOM 918 O O . THR A 1 116 ? -12.680 3.834 19.623 1.00 93.25 116 THR A O 1
ATOM 921 N N . GLU A 1 117 ? -14.677 4.607 20.284 1.00 92.62 117 GLU A N 1
ATOM 922 C CA . GLU A 1 117 ? -15.086 4.980 18.926 1.00 92.62 117 GLU A CA 1
ATOM 923 C C . GLU A 1 117 ? -14.152 6.031 18.303 1.00 92.62 117 GLU A C 1
ATOM 925 O O . GLU A 1 117 ? -13.768 5.910 17.142 1.00 92.62 117 GLU A O 1
ATOM 930 N N . GLU A 1 118 ? -13.749 7.033 19.084 1.00 92.75 118 GLU A N 1
ATOM 931 C CA . GLU A 1 118 ? -12.841 8.095 18.644 1.00 92.75 118 GLU A CA 1
ATOM 932 C C . GLU A 1 118 ? -11.454 7.546 18.280 1.00 92.75 118 GLU A C 1
ATOM 934 O O . GLU A 1 118 ? -10.898 7.879 17.229 1.00 92.75 118 GLU A O 1
ATOM 939 N N . GLU A 1 119 ? -10.914 6.647 19.105 1.00 93.81 119 GLU A N 1
ATOM 940 C CA . GLU A 1 119 ? -9.618 6.016 18.856 1.00 93.81 119 GLU A CA 1
ATOM 941 C C . GLU A 1 119 ? -9.665 5.096 17.635 1.00 93.81 119 GLU A C 1
ATOM 943 O O . GLU A 1 119 ? -8.745 5.108 16.813 1.00 93.81 119 GLU A O 1
ATOM 948 N N . LEU A 1 120 ? -10.743 4.318 17.491 1.00 93.94 120 LEU A N 1
ATOM 949 C CA . LEU A 1 120 ? -10.961 3.465 16.328 1.00 93.94 120 LEU A CA 1
ATOM 950 C C . LEU A 1 120 ? -11.046 4.302 15.049 1.00 93.94 120 LEU A C 1
ATOM 952 O O . LEU A 1 120 ? -10.341 4.007 14.084 1.00 93.94 120 LEU A O 1
ATOM 956 N N . ASN A 1 121 ? -11.866 5.354 15.047 1.00 94.62 121 ASN A N 1
ATOM 957 C CA . ASN A 1 121 ? -12.029 6.236 13.896 1.00 94.62 121 ASN A CA 1
ATOM 958 C C . ASN A 1 121 ? -10.699 6.883 13.498 1.00 94.62 121 ASN A C 1
ATOM 960 O O . ASN A 1 121 ? -10.348 6.883 12.320 1.00 94.62 121 ASN A O 1
ATOM 964 N N . SER A 1 122 ? -9.933 7.368 14.478 1.00 94.00 122 SER A N 1
ATOM 965 C CA . SER A 1 122 ? -8.625 7.988 14.242 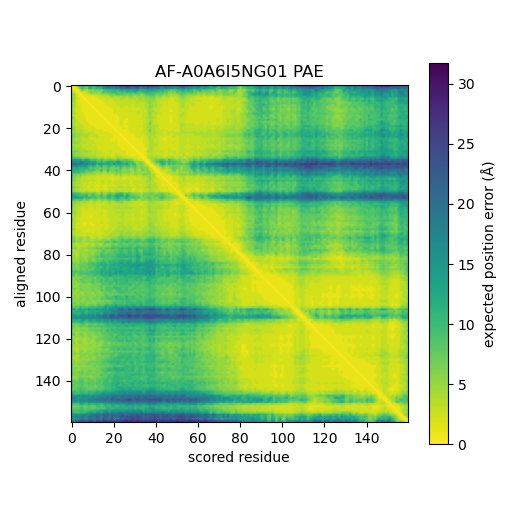1.00 94.00 122 SER A CA 1
ATOM 966 C C . SER A 1 122 ? -7.639 7.013 13.600 1.00 94.00 122 SER A C 1
ATOM 968 O O . SER A 1 122 ? -6.940 7.362 12.653 1.00 94.00 122 SER A O 1
ATOM 970 N N . ARG A 1 123 ? -7.604 5.762 14.072 1.00 93.75 123 ARG A N 1
ATOM 971 C CA . ARG A 1 123 ? -6.736 4.720 13.504 1.00 93.75 123 ARG A CA 1
ATOM 972 C C . ARG A 1 123 ? -7.190 4.277 12.113 1.00 93.75 123 ARG A C 1
ATOM 974 O O . ARG A 1 123 ? -6.346 4.034 11.256 1.00 93.75 123 ARG A O 1
ATOM 981 N N . LEU A 1 124 ? -8.498 4.178 11.875 1.00 94.56 124 LEU A N 1
ATOM 982 C CA . LEU A 1 124 ? -9.050 3.849 10.559 1.00 94.56 124 LEU A CA 1
ATOM 983 C C . LEU A 1 124 ? -8.755 4.944 9.532 1.00 94.56 124 LEU A C 1
ATOM 985 O O . LEU A 1 124 ? -8.369 4.617 8.415 1.00 94.56 124 LEU A O 1
ATOM 989 N N . ALA A 1 125 ? -8.845 6.219 9.915 1.00 94.12 125 ALA A N 1
ATOM 990 C CA . ALA A 1 125 ? -8.564 7.352 9.030 1.00 94.12 125 ALA A CA 1
ATOM 991 C C . ALA A 1 125 ? -7.123 7.363 8.481 1.00 94.12 125 ALA A C 1
ATOM 993 O O . ALA A 1 125 ? -6.853 7.990 7.463 1.00 94.12 125 ALA A O 1
ATOM 99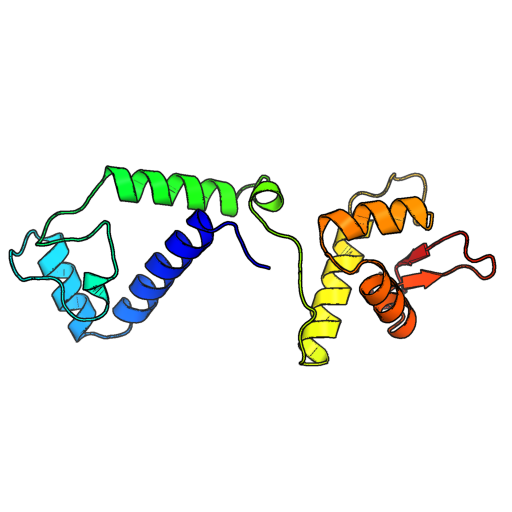4 N N . MET A 1 126 ? -6.190 6.644 9.118 1.00 91.06 126 MET A N 1
ATOM 995 C CA . MET A 1 126 ? -4.831 6.456 8.592 1.00 91.06 126 MET A CA 1
ATOM 996 C C . MET A 1 126 ? -4.754 5.449 7.435 1.00 91.06 126 MET A C 1
ATOM 998 O O . MET A 1 126 ? -3.719 5.346 6.784 1.00 91.06 126 MET A O 1
ATOM 1002 N N . LEU A 1 127 ? -5.800 4.648 7.224 1.00 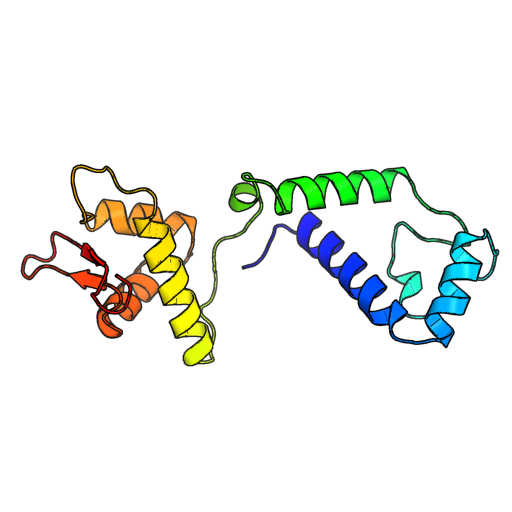91.44 127 LEU A N 1
ATOM 1003 C CA . LEU A 1 127 ? -5.809 3.521 6.291 1.00 91.44 127 LEU A CA 1
ATOM 1004 C C . LEU A 1 127 ? -6.880 3.660 5.210 1.00 91.44 127 LEU A C 1
ATOM 1006 O O . LEU A 1 127 ? -6.699 3.118 4.121 1.00 91.44 127 LEU A O 1
ATOM 1010 N N . VAL A 1 128 ? -7.995 4.334 5.500 1.00 93.38 128 VAL A N 1
ATOM 1011 C CA . VAL A 1 128 ? -9.185 4.383 4.641 1.00 93.38 128 VAL A CA 1
ATOM 1012 C C . VAL A 1 128 ? -9.787 5.786 4.616 1.00 93.38 128 VAL A C 1
ATOM 1014 O O . VAL A 1 128 ? -9.758 6.483 5.629 1.00 93.38 128 VAL A O 1
ATOM 1017 N N . ASP A 1 129 ? -10.386 6.165 3.486 1.00 93.19 129 ASP A N 1
ATOM 1018 C CA . ASP A 1 129 ? -11.103 7.445 3.366 1.00 93.19 129 ASP A CA 1
ATOM 1019 C C . ASP A 1 129 ? -12.513 7.363 3.981 1.00 93.19 129 ASP A C 1
ATOM 1021 O O . ASP A 1 129 ? -12.952 8.276 4.681 1.00 93.19 129 ASP A O 1
ATOM 1025 N N . ASP A 1 130 ? -13.218 6.244 3.776 1.00 94.50 130 ASP A N 1
ATOM 1026 C CA . ASP A 1 130 ? -14.567 6.022 4.313 1.00 94.50 130 ASP A CA 1
ATOM 1027 C C . ASP A 1 130 ? -14.542 5.178 5.598 1.00 94.50 130 ASP A C 1
ATOM 1029 O O . ASP A 1 130 ? -14.824 3.973 5.622 1.00 94.50 130 ASP A O 1
ATOM 1033 N N . VAL A 1 131 ? -14.194 5.845 6.701 1.00 95.50 131 VAL A N 1
ATOM 1034 C CA . VAL A 1 131 ? -14.135 5.251 8.047 1.00 95.50 131 VAL A CA 1
ATOM 1035 C C . VAL A 1 131 ? -15.481 4.659 8.471 1.00 95.50 131 VAL A C 1
ATOM 1037 O O . VAL A 1 131 ? -15.523 3.588 9.082 1.00 95.50 131 VAL A O 1
ATOM 1040 N N . ALA A 1 132 ? -16.586 5.337 8.154 1.00 93.38 132 ALA A N 1
ATOM 1041 C CA . ALA A 1 132 ? -17.917 4.936 8.596 1.00 93.38 132 ALA A CA 1
ATOM 1042 C C . ALA A 1 132 ? -18.351 3.618 7.942 1.00 93.38 132 ALA A C 1
ATOM 1044 O O . ALA A 1 132 ? -18.815 2.708 8.638 1.00 93.38 132 ALA A O 1
ATOM 1045 N N . THR A 1 133 ? -18.153 3.490 6.628 1.00 93.81 133 THR A N 1
ATOM 1046 C CA . THR A 1 133 ? -18.464 2.263 5.888 1.00 93.81 133 THR A CA 1
ATOM 1047 C C . THR A 1 133 ? -17.607 1.098 6.358 1.00 93.81 133 THR A C 1
ATOM 1049 O O . THR A 1 133 ? -18.140 0.017 6.613 1.00 93.81 133 THR A O 1
ATOM 1052 N N . VAL A 1 134 ? -16.300 1.312 6.532 1.00 95.31 134 VAL A N 1
ATOM 1053 C CA . VAL A 1 134 ? -15.379 0.265 6.994 1.00 95.31 134 VAL A CA 1
ATOM 1054 C C . VAL A 1 134 ? -15.762 -0.215 8.387 1.00 95.31 134 VAL A C 1
ATOM 1056 O O . VAL A 1 134 ? -15.911 -1.415 8.596 1.00 95.31 134 VAL A O 1
ATOM 1059 N N . ARG A 1 135 ? -16.028 0.702 9.322 1.00 94.38 135 ARG A N 1
ATOM 1060 C CA . ARG A 1 135 ? -16.471 0.348 10.675 1.00 94.38 135 ARG A CA 1
ATOM 1061 C C . ARG A 1 135 ? -17.769 -0.458 10.660 1.00 94.38 135 ARG A C 1
ATOM 1063 O O . ARG A 1 135 ? -17.853 -1.463 11.361 1.00 94.38 135 ARG A O 1
ATOM 1070 N N . ARG A 1 136 ? -18.762 -0.038 9.867 1.00 93.12 136 ARG A N 1
ATOM 1071 C CA . ARG A 1 136 ? -20.048 -0.739 9.739 1.00 93.12 136 ARG A CA 1
ATOM 1072 C C . ARG A 1 136 ? -19.848 -2.158 9.212 1.00 93.12 136 ARG A C 1
ATOM 1074 O O . ARG A 1 136 ? -20.243 -3.101 9.883 1.00 93.12 136 ARG A O 1
ATOM 1081 N N . TYR A 1 137 ? -19.163 -2.317 8.081 1.00 94.62 137 TYR A N 1
ATOM 1082 C CA . TYR A 1 137 ? -18.930 -3.641 7.500 1.00 94.62 137 TYR A CA 1
ATOM 1083 C C . TYR A 1 137 ? -18.098 -4.546 8.401 1.00 94.62 137 TYR A C 1
ATOM 1085 O O . TYR A 1 137 ? -18.385 -5.735 8.500 1.00 94.62 137 TYR A O 1
ATOM 1093 N N . SER A 1 138 ? -17.100 -4.005 9.098 1.00 95.12 138 SER A N 1
ATOM 1094 C CA . SER A 1 138 ? -16.322 -4.790 10.051 1.00 95.12 138 SER A CA 1
ATOM 1095 C C . SER A 1 138 ? -17.169 -5.302 11.220 1.00 95.12 138 SER A C 1
ATOM 1097 O O . SER A 1 138 ? -16.921 -6.408 11.694 1.00 95.12 138 SER A O 1
ATOM 1099 N N . VAL A 1 139 ? -18.171 -4.547 11.681 1.00 94.06 139 VAL A N 1
ATOM 1100 C CA . VAL A 1 139 ? -19.127 -5.027 12.696 1.00 94.06 139 VAL A CA 1
ATOM 1101 C C . VAL A 1 139 ? -20.101 -6.042 12.097 1.00 94.06 139 VAL A C 1
ATOM 1103 O O . VAL A 1 139 ? -20.279 -7.110 12.677 1.00 94.06 139 VAL A O 1
ATOM 1106 N N . ASP A 1 140 ? -20.669 -5.757 10.923 1.00 93.44 140 ASP A N 1
ATOM 1107 C CA . ASP A 1 140 ? -21.631 -6.639 10.243 1.00 93.44 140 ASP A CA 1
ATOM 1108 C C . ASP A 1 140 ? -21.031 -8.026 9.944 1.00 93.44 140 ASP A C 1
ATOM 1110 O O . ASP A 1 140 ? -21.704 -9.046 10.072 1.00 93.44 140 ASP A O 1
ATOM 1114 N N . LEU A 1 141 ? -19.742 -8.074 9.591 1.00 92.81 141 LEU A N 1
ATOM 1115 C CA . LEU A 1 141 ? -18.985 -9.306 9.341 1.00 92.81 141 LEU A CA 1
ATOM 1116 C C . LEU A 1 141 ? -18.441 -9.964 10.624 1.00 92.81 141 LEU A C 1
ATOM 1118 O O . LEU A 1 141 ? -17.749 -10.980 10.554 1.00 92.81 141 LEU A O 1
ATOM 1122 N N . GLY A 1 142 ? -18.692 -9.383 11.801 1.00 93.69 142 GLY A N 1
ATOM 1123 C CA . GLY A 1 142 ? -18.192 -9.888 13.082 1.00 93.69 142 GLY A CA 1
ATOM 1124 C C . GLY A 1 142 ? -16.667 -9.818 13.237 1.00 93.69 142 GLY A C 1
ATOM 1125 O O . GLY A 1 142 ? -16.101 -10.538 14.061 1.00 93.69 142 GLY A O 1
ATOM 1126 N N . LEU A 1 143 ? -15.989 -8.980 12.447 1.00 94.88 143 LEU A N 1
ATOM 1127 C CA . LEU A 1 143 ? -14.553 -8.691 12.561 1.00 94.88 143 LEU A CA 1
ATOM 1128 C C . LEU A 1 143 ? -14.267 -7.745 13.731 1.00 94.88 143 LEU A C 1
ATOM 1130 O O . LEU A 1 143 ? -13.211 -7.821 14.357 1.00 94.88 143 LEU A O 1
ATOM 1134 N N . LEU A 1 144 ? -15.222 -6.868 14.037 1.00 94.69 144 LEU A N 1
ATOM 1135 C CA . LEU A 1 144 ? -15.244 -6.040 15.233 1.00 94.69 144 LEU A CA 1
ATOM 1136 C C . LEU A 1 144 ? -16.476 -6.374 16.065 1.00 94.69 144 LEU A C 1
ATOM 1138 O O . LEU A 1 144 ? -17.574 -6.543 15.542 1.00 94.69 144 LEU A O 1
ATOM 1142 N N . ARG A 1 145 ? -16.294 -6.411 17.381 1.00 93.81 145 ARG A N 1
ATOM 1143 C CA . ARG A 1 145 ? -17.383 -6.458 18.354 1.00 93.81 145 ARG A CA 1
ATOM 1144 C C . ARG A 1 145 ? -17.523 -5.087 18.985 1.00 93.81 145 ARG A C 1
ATOM 1146 O O . ARG A 1 145 ? -16.530 -4.516 19.431 1.00 93.81 145 ARG A O 1
ATOM 1153 N N . ARG A 1 146 ? -18.748 -4.575 19.010 1.00 92.81 146 ARG A N 1
ATOM 1154 C CA . ARG A 1 146 ? -19.110 -3.332 19.692 1.00 92.81 146 ARG A CA 1
ATOM 1155 C C . ARG A 1 146 ? -19.791 -3.685 21.011 1.00 92.81 146 ARG A C 1
ATOM 1157 O O . ARG A 1 146 ? -20.601 -4.608 21.030 1.00 92.81 146 ARG A O 1
ATOM 1164 N N . SER A 1 147 ? -19.462 -2.984 22.091 1.00 89.88 147 SER A N 1
ATOM 1165 C CA . SER A 1 147 ? -20.188 -3.110 23.359 1.00 89.88 147 SER A CA 1
ATOM 1166 C C . SER A 1 147 ? -21.625 -2.585 23.242 1.00 89.88 147 SER A C 1
ATOM 1168 O O . SER A 1 147 ? -21.914 -1.738 22.394 1.00 89.88 147 SER A O 1
ATOM 1170 N N . ASP A 1 148 ? -22.520 -3.059 24.113 1.00 81.81 148 ASP A N 1
ATOM 1171 C CA . ASP A 1 148 ? -23.947 -2.688 24.103 1.00 81.81 148 ASP A CA 1
ATOM 1172 C C . ASP A 1 148 ? -24.180 -1.187 24.343 1.00 81.81 148 ASP A C 1
ATOM 1174 O O . ASP A 1 148 ? -25.110 -0.593 23.803 1.00 81.81 148 ASP A O 1
ATOM 1178 N N . ASP A 1 149 ? -23.295 -0.553 25.115 1.00 82.44 149 ASP A N 1
ATOM 1179 C CA . ASP A 1 149 ? -23.285 0.891 25.370 1.00 82.44 149 ASP A CA 1
ATOM 1180 C C . ASP A 1 149 ? -22.614 1.701 24.247 1.00 82.44 149 ASP A C 1
ATOM 1182 O O . ASP A 1 149 ? -22.408 2.906 24.389 1.00 82.44 149 ASP A O 1
ATOM 1186 N N . ALA A 1 150 ? -22.241 1.044 23.143 1.00 75.69 150 ALA A N 1
ATOM 1187 C CA . ALA A 1 150 ? -21.572 1.630 21.989 1.00 75.69 150 ALA A CA 1
ATOM 1188 C C . ALA A 1 150 ? -20.205 2.286 22.272 1.00 75.69 150 ALA A C 1
ATOM 1190 O O . ALA A 1 150 ? -19.625 2.880 21.359 1.00 75.69 150 ALA A O 1
ATOM 1191 N N . SER A 1 151 ? -19.669 2.167 23.490 1.00 83.06 151 SER A N 1
ATOM 1192 C CA . SER A 1 151 ? -18.496 2.927 23.926 1.00 83.06 151 SER A CA 1
ATOM 1193 C C . SER A 1 151 ? -17.163 2.265 23.571 1.00 83.06 151 SER A C 1
ATOM 1195 O O . SER A 1 151 ? -16.130 2.941 23.551 1.00 83.06 151 SER A O 1
ATOM 1197 N N . ARG A 1 152 ? -17.162 0.956 23.275 1.00 92.31 152 ARG A N 1
ATOM 1198 C CA . ARG A 1 152 ? -15.947 0.156 23.068 1.00 92.31 152 ARG A CA 1
ATOM 1199 C C . ARG A 1 152 ? -16.046 -0.758 21.855 1.00 92.31 152 ARG A C 1
ATOM 1201 O O . ARG A 1 152 ? -17.089 -1.348 21.576 1.00 92.31 152 ARG A O 1
ATOM 1208 N N .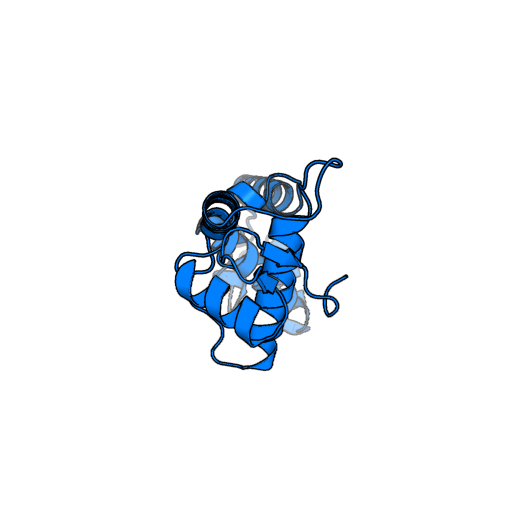 TYR A 1 153 ? -14.909 -0.920 21.191 1.00 94.25 153 TYR A N 1
ATOM 1209 C CA . TYR A 1 153 ? -14.701 -1.849 20.091 1.00 94.25 153 TYR A CA 1
ATOM 1210 C C . TYR A 1 153 ? -13.559 -2.808 20.417 1.00 94.25 153 TYR A C 1
ATOM 1212 O O . TYR A 1 153 ? -12.501 -2.389 20.885 1.00 94.25 153 TYR A O 1
ATOM 1220 N N . GLN A 1 154 ? -13.764 -4.086 20.128 1.00 94.25 154 GLN A N 1
ATOM 1221 C CA . GLN A 1 154 ? -12.779 -5.157 20.276 1.00 94.25 154 GLN A CA 1
ATOM 1222 C C . GLN A 1 154 ? -12.664 -5.945 18.974 1.00 94.25 154 GLN A C 1
ATOM 1224 O O . GLN A 1 154 ? -13.613 -5.991 18.187 1.00 94.25 154 GLN A O 1
ATOM 1229 N N . LEU A 1 155 ? -11.531 -6.618 18.766 1.00 92.75 155 LEU A N 1
ATOM 1230 C CA . LEU A 1 155 ? -11.436 -7.612 17.700 1.00 92.75 155 LEU A CA 1
ATOM 1231 C C . LEU A 1 155 ? -12.457 -8.740 17.929 1.00 92.75 155 LEU A C 1
ATOM 1233 O O . LEU A 1 155 ? -12.688 -9.219 19.050 1.00 92.75 155 LEU A O 1
ATOM 1237 N N . GLY A 1 156 ? -13.104 -9.141 16.840 1.00 89.00 156 GLY A N 1
ATOM 1238 C CA . GLY A 1 156 ? -13.942 -10.327 16.792 1.00 89.00 156 GLY A CA 1
ATOM 1239 C C . GLY A 1 156 ? -13.111 -11.589 16.995 1.00 89.00 156 GLY A C 1
ATOM 1240 O O . GLY A 1 156 ? -11.946 -11.652 16.607 1.00 89.00 156 GLY A O 1
ATOM 1241 N N . SER A 1 157 ? -13.726 -12.623 17.564 1.00 76.31 157 SER A N 1
ATOM 1242 C CA . SER A 1 157 ? -13.096 -13.941 17.734 1.00 76.31 157 SER A CA 1
ATOM 1243 C C . SER A 1 157 ? -12.732 -14.619 16.405 1.00 76.31 157 SER A C 1
ATOM 1245 O O . SER A 1 157 ? -11.959 -15.565 16.379 1.00 76.31 157 SER A O 1
ATOM 1247 N N . SER A 1 158 ? -13.269 -14.128 15.285 1.00 70.00 158 SER A N 1
ATOM 1248 C CA . SER A 1 158 ? -12.919 -14.556 13.925 1.00 70.00 158 SER A CA 1
ATOM 1249 C C . SER A 1 158 ? -11.556 -14.031 13.441 1.00 70.00 158 SER A C 1
ATOM 1251 O O . SER A 1 158 ? -11.123 -14.380 12.339 1.00 70.00 158 SER A O 1
ATOM 1253 N N . LEU A 1 159 ? -10.903 -13.164 14.226 1.00 66.88 159 LEU A N 1
ATOM 1254 C CA . LEU A 1 159 ? -9.607 -12.543 13.938 1.00 66.88 159 LEU A CA 1
ATOM 1255 C C . LEU A 1 159 ? -8.560 -12.728 15.048 1.00 66.88 159 LEU A C 1
ATOM 1257 O O . LEU A 1 159 ? -7.410 -12.351 14.814 1.00 66.88 159 LEU A O 1
ATOM 1261 N N . SER A 1 160 ? -8.957 -13.247 16.216 1.00 54.91 160 SER A N 1
ATOM 1262 C CA . SER A 1 160 ? -8.093 -13.510 17.378 1.00 54.91 160 SER A CA 1
ATOM 1263 C C . SER A 1 160 ? -7.228 -14.749 17.209 1.00 54.91 160 SER A C 1
ATOM 1265 O O . SER A 1 160 ? -7.791 -15.762 16.737 1.00 54.91 160 SER A O 1
#

Foldseek 3Di:
DDFPPVLVLLVVLVVLVVVQVVDPVSVVVVVCLCCQAQDADDDSQNSRPQGGRSHGNPVVVVVSVVSVCCCPDPNVLVRDDAAEDADPDPVSNVVVLLVLLCQLQVPDDPVDQKDFPVSQLVSNVSHHPCSPVSVVVCVVVQQWDADPVRGIIGGGPVND

InterPro domains:
  IPR018656 Domain of unknown function DUF2087 [PF09860] (83-154)

pLDDT: mean 88.44, std 7.84, range [54.53, 96.19]

Mean predicted aligned error: 7.4 Å

Radius of gyration: 22.32 Å; Cα contacts (8 Å, |Δi|>4): 173; chains: 1; bounding box: 50×24×62 Å

Organism: NCBI:txid2614131

Solvent-accessible surface area (backbone atoms only — not comparable to full-atom values): 9076 Å² total; per-residue (Å²): 122,50,51,44,68,72,56,46,53,49,52,52,47,55,52,47,51,63,57,43,61,72,37,72,73,51,40,55,54,49,53,41,30,76,71,50,33,76,59,71,56,59,81,76,46,56,73,33,94,42,45,54,56,25,44,71,40,63,67,54,50,51,52,47,50,55,51,48,50,40,60,76,38,92,58,26,72,79,51,43,47,52,38,76,70,79,58,87,51,68,67,63,32,50,52,50,49,51,53,50,53,52,57,61,59,68,82,55,59,94,90,52,80,62,36,41,60,68,57,45,48,57,51,38,55,72,50,25,70,55,40,68,61,52,55,48,50,32,40,76,72,41,48,31,40,68,45,96,83,65,56,38,38,29,76,11,81,87,74,108

Nearest PDB structures (foldseek):
  5whm-assembly1_C  TM=5.858E-01  e=3.049E-02  Brucella abortus
  5whm-assembly2_D  TM=5.906E-01  e=3.873E-02  Brucella abortus
  5whm-assembly1_A  TM=5.889E-01  e=3.648E-02  Brucella abortus
  2o0y-assembly2_D  TM=5.999E-01  e=1.832E-01  Rhodococcus sp. (in: high G+C Gram-positive bacteria)
  1zao-assembly1_A  TM=6.168E-01  e=2.393E+00  Archaeoglobus fulgidus

Secondary structure (DSSP, 8-state):
-PBPHHHHHHHHHHHHHHHHTTSHHHHHHHHHHHTT--SPP-TTGGG-TTEETTEE-HHHHHHHHHHHHHHHSTTHHHHBPPB-S--SSHHHHHHHHHHHHHHHHHT--TT-SEEEHHHHHHHHHTTBS-HHHHHHHHHHTTSEEE-TTS-EEEE-TTT-